Protein AF-A0AAN6JVB9-F1 (afdb_monomer)

Organism: NCBI:txid329885

Mean predicted aligned error: 11.74 Å

Sequence (129 aa):
MFGDSQARTASTISLSILVVIEMLNAMNALSSSESLLTLPLWKNMILVYAITLSMVLHFGLLYTPFLQDVFGIVPLGWDEWKIVMGWSIPIIGIDEVLKWVEREYFMAKADLGRVETLACDAVSTLFVE

Solvent-accessible surface area (backbone atoms only — not comparable to full-atom values): 7231 Å² total; per-residue (Å²): 135,81,58,64,68,56,50,23,45,52,52,34,49,51,52,50,32,50,54,52,42,53,51,52,46,56,56,50,61,60,30,70,82,47,54,75,91,79,51,64,74,76,78,46,57,71,58,50,49,52,54,51,50,49,52,50,50,52,50,48,43,51,73,34,71,71,48,19,64,77,70,50,39,55,70,77,51,76,68,56,50,49,51,36,53,60,64,41,51,59,52,56,53,52,56,50,49,54,54,50,49,49,52,56,55,53,52,54,51,53,52,52,53,50,52,53,50,52,50,52,52,51,51,58,58,65,72,76,109

InterPro domains:
  IPR006068 Cation-transporting P-type ATPase, C-terminal [PF00689] (4-101)
  IPR023298 P-type ATPase, transmembrane domain superfamily [SSF81665] (8-106)

Structure (mmCIF, N/CA/C/O backbone):
data_AF-A0AAN6JVB9-F1
#
_entry.id   AF-A0AAN6JVB9-F1
#
loop_
_atom_site.group_PDB
_atom_site.id
_atom_site.type_symbol
_atom_site.label_atom_id
_atom_site.label_alt_id
_atom_site.label_comp_id
_atom_site.label_asym_id
_atom_site.label_entity_id
_atom_site.label_seq_id
_atom_site.pdbx_PDB_ins_code
_atom_site.Cartn_x
_atom_site.Cartn_y
_atom_site.Cartn_z
_atom_site.occupancy
_atom_site.B_iso_or_equiv
_atom_site.auth_seq_id
_atom_site.auth_comp_id
_atom_site.auth_asym_id
_atom_site.auth_atom_id
_atom_site.pdbx_PDB_model_num
ATOM 1 N N . MET A 1 1 ? 22.938 9.696 -19.993 1.00 48.38 1 MET A N 1
ATOM 2 C CA . MET A 1 1 ? 22.140 8.622 -20.622 1.00 48.38 1 MET A CA 1
ATOM 3 C C . MET A 1 1 ? 21.879 7.414 -19.699 1.00 48.38 1 MET A C 1
ATOM 5 O O . MET A 1 1 ? 21.124 6.543 -20.087 1.00 48.38 1 MET A O 1
ATOM 9 N N . PHE A 1 2 ? 22.418 7.354 -18.466 1.00 54.47 2 PHE A N 1
ATOM 10 C CA . PHE A 1 2 ? 22.167 6.253 -17.507 1.00 54.47 2 PHE A CA 1
ATOM 11 C C . PHE A 1 2 ? 21.098 6.556 -16.432 1.00 54.47 2 PHE A C 1
ATOM 13 O O . PHE A 1 2 ? 20.908 5.756 -15.523 1.00 54.47 2 PHE A O 1
ATOM 20 N N . GLY A 1 3 ? 20.418 7.707 -16.505 1.00 60.34 3 GLY A N 1
ATOM 21 C CA . GLY A 1 3 ? 19.443 8.132 -15.489 1.00 60.34 3 GLY A CA 1
ATOM 22 C C . GLY A 1 3 ? 18.001 7.719 -15.789 1.00 60.34 3 GLY A C 1
ATOM 23 O O . GLY A 1 3 ? 17.238 7.467 -14.865 1.00 60.34 3 GLY A O 1
ATOM 24 N N . ASP A 1 4 ? 17.631 7.605 -17.067 1.00 72.88 4 ASP A N 1
ATOM 25 C CA . ASP A 1 4 ? 16.220 7.509 -17.456 1.00 72.88 4 ASP A CA 1
ATOM 26 C C . ASP A 1 4 ? 15.601 6.144 -17.139 1.00 72.88 4 ASP A C 1
ATOM 28 O O . ASP A 1 4 ? 14.462 6.082 -16.692 1.00 72.88 4 ASP A O 1
ATOM 32 N N . SER A 1 5 ? 16.337 5.042 -17.321 1.00 75.31 5 SER A N 1
ATOM 33 C CA . SER A 1 5 ? 15.827 3.702 -16.993 1.00 75.31 5 SER A CA 1
ATOM 34 C C . SER A 1 5 ? 15.683 3.505 -15.485 1.00 75.31 5 SER A C 1
ATOM 36 O O . SER A 1 5 ? 14.637 3.064 -15.023 1.00 75.31 5 SER A O 1
ATOM 38 N N . GLN A 1 6 ? 16.698 3.900 -14.712 1.00 80.31 6 GLN A N 1
ATOM 39 C CA . GLN A 1 6 ? 16.680 3.812 -13.251 1.00 80.31 6 GLN A CA 1
ATOM 40 C C . GLN A 1 6 ? 15.583 4.688 -12.638 1.00 80.31 6 GLN A C 1
ATOM 42 O O . GLN A 1 6 ? 14.886 4.238 -11.729 1.00 80.31 6 GLN A O 1
ATOM 47 N N . ALA A 1 7 ? 15.390 5.904 -13.160 1.00 83.38 7 ALA A N 1
ATOM 48 C CA . ALA A 1 7 ? 14.323 6.793 -12.712 1.00 83.38 7 ALA A CA 1
ATOM 49 C C . ALA A 1 7 ? 12.939 6.175 -12.953 1.00 83.38 7 ALA A C 1
ATOM 51 O O . ALA A 1 7 ? 12.127 6.134 -12.033 1.00 83.38 7 ALA A O 1
ATOM 52 N N . ARG A 1 8 ? 12.690 5.611 -14.144 1.00 83.62 8 ARG A N 1
ATOM 53 C CA . ARG A 1 8 ? 11.417 4.935 -14.450 1.00 83.62 8 ARG A CA 1
ATOM 54 C C . ARG A 1 8 ? 11.178 3.712 -13.565 1.00 83.62 8 ARG A C 1
ATOM 56 O O . ARG A 1 8 ? 10.067 3.534 -13.063 1.00 83.62 8 ARG A O 1
ATOM 63 N N . THR A 1 9 ? 12.203 2.893 -13.319 1.00 85.88 9 THR A N 1
ATOM 64 C CA . THR A 1 9 ? 12.096 1.746 -12.402 1.00 85.88 9 THR A CA 1
ATOM 65 C C . THR A 1 9 ? 11.758 2.205 -10.986 1.00 85.88 9 THR A C 1
ATOM 67 O O . THR A 1 9 ? 10.815 1.688 -10.392 1.00 85.88 9 THR A O 1
ATOM 70 N N . ALA A 1 10 ? 12.457 3.216 -10.462 1.00 87.88 10 ALA A N 1
ATOM 71 C CA . ALA A 1 10 ? 12.196 3.756 -9.128 1.00 87.88 10 ALA A CA 1
ATOM 72 C C . ALA A 1 10 ? 10.779 4.341 -9.003 1.00 87.88 10 ALA A C 1
ATOM 74 O O . ALA A 1 10 ? 10.080 4.052 -8.030 1.00 87.88 10 ALA A O 1
ATOM 75 N N . SER A 1 11 ? 10.321 5.097 -10.006 1.00 88.12 11 SER A N 1
ATOM 76 C CA . SER A 1 11 ? 8.949 5.614 -10.061 1.00 88.12 11 SER A CA 1
ATOM 77 C C . SER A 1 11 ? 7.913 4.490 -10.103 1.00 88.12 11 SER A C 1
ATOM 79 O O . SER A 1 11 ? 6.909 4.570 -9.399 1.00 88.12 11 SER A O 1
ATOM 81 N N . THR A 1 12 ? 8.169 3.415 -10.856 1.00 90.12 12 THR A N 1
ATOM 82 C CA . THR A 1 12 ? 7.253 2.264 -10.922 1.00 90.12 12 THR A CA 1
ATOM 83 C C . THR A 1 12 ? 7.188 1.523 -9.586 1.00 90.12 12 THR A C 1
ATOM 85 O O . THR A 1 12 ? 6.098 1.194 -9.117 1.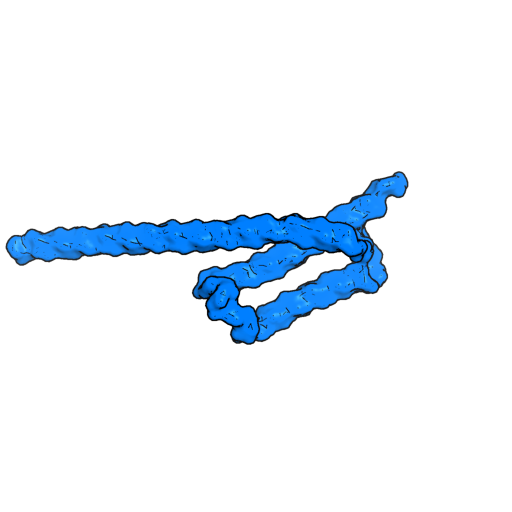00 90.12 12 THR A O 1
ATOM 88 N N . ILE A 1 13 ? 8.336 1.287 -8.941 1.00 90.88 13 ILE A N 1
ATOM 89 C CA . ILE A 1 13 ? 8.398 0.652 -7.616 1.00 90.88 13 ILE A CA 1
ATOM 90 C C . ILE A 1 13 ? 7.646 1.507 -6.592 1.00 90.88 13 ILE A C 1
ATOM 92 O O . ILE A 1 13 ? 6.827 0.980 -5.844 1.00 90.88 13 ILE A O 1
ATOM 96 N N . SER A 1 14 ? 7.870 2.823 -6.592 1.00 90.69 14 SER A N 1
ATOM 97 C CA . SER A 1 14 ? 7.180 3.753 -5.694 1.00 90.69 14 SER A CA 1
ATOM 98 C C . SER A 1 14 ? 5.665 3.746 -5.909 1.00 90.69 14 SER A C 1
ATOM 100 O O . SER A 1 14 ? 4.918 3.622 -4.939 1.00 90.69 14 SER A O 1
ATOM 102 N N . LEU A 1 15 ? 5.210 3.805 -7.164 1.00 89.38 15 LEU A N 1
ATOM 103 C CA . LEU A 1 15 ? 3.790 3.728 -7.508 1.00 89.38 15 LEU A CA 1
ATOM 104 C C . LEU A 1 15 ? 3.176 2.391 -7.068 1.00 89.38 15 LEU A C 1
ATOM 106 O O . LEU A 1 15 ? 2.079 2.373 -6.519 1.00 89.38 15 LEU A O 1
ATOM 110 N N . SER A 1 16 ? 3.892 1.282 -7.252 1.00 90.75 16 SER A N 1
ATOM 111 C CA . SER A 1 16 ? 3.427 -0.050 -6.846 1.00 90.75 16 SER A CA 1
ATOM 112 C C . SER A 1 16 ? 3.320 -0.179 -5.326 1.00 90.75 16 SER A C 1
ATOM 114 O O . SER A 1 16 ? 2.312 -0.673 -4.828 1.00 90.75 16 SER A O 1
ATOM 116 N N . ILE A 1 17 ? 4.307 0.329 -4.578 1.00 91.00 17 ILE A N 1
ATOM 117 C CA . ILE A 1 17 ? 4.263 0.388 -3.109 1.00 91.00 17 ILE A CA 1
ATOM 118 C C . ILE A 1 17 ? 3.055 1.204 -2.643 1.00 91.00 17 ILE A C 1
ATOM 120 O O . ILE A 1 17 ? 2.303 0.729 -1.798 1.00 91.00 17 ILE A O 1
ATOM 124 N N . LEU A 1 18 ? 2.834 2.389 -3.220 1.00 89.69 18 LEU A N 1
ATOM 125 C CA . LEU A 1 18 ? 1.704 3.248 -2.866 1.00 89.69 18 LEU A CA 1
ATOM 126 C C . LEU A 1 18 ? 0.367 2.545 -3.117 1.00 89.69 18 LEU A C 1
ATOM 128 O O . LEU A 1 18 ? -0.461 2.484 -2.216 1.00 89.69 18 LEU A O 1
ATOM 132 N N . VAL A 1 19 ? 0.167 1.963 -4.303 1.00 89.81 19 VAL A N 1
ATOM 133 C CA . VAL A 1 19 ? -1.075 1.242 -4.631 1.00 89.81 19 VAL A CA 1
ATOM 134 C C . VAL A 1 19 ? -1.316 0.090 -3.652 1.00 89.81 19 VAL A C 1
ATOM 136 O O . VAL A 1 19 ? -2.434 -0.071 -3.168 1.00 89.81 19 VAL A O 1
ATOM 139 N N . VAL A 1 20 ? -0.277 -0.682 -3.315 1.00 88.88 20 VAL A N 1
ATOM 140 C CA . VAL A 1 20 ? -0.382 -1.779 -2.341 1.00 88.88 20 VAL A CA 1
ATOM 141 C C . VAL A 1 20 ? -0.744 -1.252 -0.949 1.00 88.88 20 VAL A C 1
ATOM 143 O O . VAL A 1 20 ? -1.648 -1.801 -0.322 1.00 88.88 20 VAL A O 1
ATOM 146 N N . ILE A 1 21 ? -0.109 -0.172 -0.485 1.00 88.25 21 ILE A N 1
ATOM 147 C CA . ILE A 1 21 ? -0.422 0.461 0.807 1.00 88.25 21 ILE A CA 1
ATOM 148 C C . ILE A 1 21 ? -1.866 0.951 0.842 1.00 88.25 21 ILE A C 1
ATOM 150 O O . ILE A 1 21 ? -2.567 0.665 1.803 1.00 88.25 21 ILE A O 1
ATOM 154 N N . GLU A 1 22 ? -2.340 1.640 -0.194 1.00 88.56 22 GLU A N 1
ATOM 155 C CA . GLU A 1 22 ? -3.713 2.153 -0.238 1.00 88.56 22 GLU A CA 1
ATOM 156 C C . GLU A 1 22 ? -4.745 1.019 -0.193 1.00 88.56 22 GLU A C 1
ATOM 158 O O . GLU A 1 22 ? -5.763 1.131 0.488 1.00 88.56 22 GLU A O 1
ATOM 163 N N . MET A 1 23 ? -4.483 -0.111 -0.860 1.00 87.69 23 MET A N 1
ATOM 164 C CA . MET A 1 23 ? -5.369 -1.280 -0.786 1.00 87.69 23 MET A CA 1
ATOM 165 C C . MET A 1 23 ? -5.359 -1.922 0.605 1.00 87.69 23 MET A C 1
ATOM 167 O O . MET A 1 23 ? -6.419 -2.277 1.124 1.00 87.69 23 MET A O 1
ATOM 171 N N . LEU A 1 24 ? -4.185 -2.032 1.232 1.00 82.94 24 LEU A N 1
ATOM 172 C CA . LEU A 1 24 ? -4.044 -2.542 2.599 1.00 82.94 24 LEU A CA 1
ATOM 173 C C . LEU A 1 24 ? -4.708 -1.613 3.623 1.00 82.94 24 LEU A C 1
ATOM 175 O O . LEU A 1 24 ? -5.419 -2.081 4.512 1.00 82.94 24 LEU A O 1
ATOM 179 N N . ASN A 1 25 ? -4.547 -0.303 3.459 1.00 81.81 25 ASN A N 1
ATOM 180 C CA . ASN A 1 25 ? -5.188 0.711 4.281 1.00 81.81 25 ASN A CA 1
ATOM 181 C C . ASN A 1 25 ? -6.711 0.691 4.094 1.00 81.81 25 ASN A C 1
ATOM 183 O O . ASN A 1 25 ? -7.444 0.690 5.076 1.00 81.81 25 ASN A O 1
ATOM 187 N N . ALA A 1 26 ? -7.219 0.571 2.864 1.00 81.00 26 ALA A N 1
ATOM 188 C CA . ALA A 1 26 ? -8.655 0.428 2.611 1.00 81.00 26 ALA A CA 1
ATOM 189 C C . ALA A 1 26 ? -9.242 -0.819 3.297 1.00 81.00 26 ALA A C 1
ATOM 191 O O . ALA A 1 26 ? -10.345 -0.771 3.851 1.00 81.00 26 ALA A O 1
ATOM 192 N N . MET A 1 27 ? -8.492 -1.926 3.313 1.00 76.44 27 MET A N 1
ATOM 193 C CA . MET A 1 27 ? -8.858 -3.123 4.072 1.00 76.44 27 MET A CA 1
ATOM 194 C C . MET A 1 27 ? -8.846 -2.869 5.588 1.00 76.44 27 MET A C 1
ATOM 196 O O . MET A 1 27 ? -9.775 -3.288 6.285 1.00 76.44 27 MET A O 1
ATOM 200 N N . ASN A 1 28 ? -7.832 -2.170 6.108 1.00 76.00 28 ASN A N 1
ATOM 201 C CA . ASN A 1 28 ? -7.702 -1.914 7.543 1.00 76.00 28 ASN A CA 1
ATOM 202 C C . ASN A 1 28 ? -8.713 -0.875 8.072 1.00 76.00 28 ASN A C 1
ATOM 204 O O . ASN A 1 28 ? -9.308 -1.080 9.134 1.00 76.00 28 ASN A O 1
ATOM 208 N N . ALA A 1 29 ? -8.986 0.186 7.308 1.00 69.38 29 ALA A N 1
ATOM 209 C CA . ALA A 1 29 ? -9.997 1.199 7.606 1.00 69.38 29 ALA A CA 1
ATOM 210 C C . ALA A 1 29 ? -11.395 0.579 7.730 1.00 69.38 29 ALA A C 1
ATOM 212 O O . ALA A 1 29 ? -12.157 0.935 8.629 1.00 69.38 29 ALA A O 1
ATOM 213 N N . LEU A 1 30 ? -11.719 -0.418 6.898 1.00 64.88 30 LEU A N 1
ATOM 214 C CA . LEU A 1 30 ? -12.975 -1.155 7.035 1.00 64.88 30 LEU A CA 1
ATOM 215 C C . LEU A 1 30 ? -13.030 -1.958 8.345 1.00 64.88 30 LEU A C 1
ATOM 217 O O . LEU A 1 30 ? -14.058 -1.989 9.027 1.00 64.88 30 LEU A O 1
ATOM 221 N N . SER A 1 31 ? -11.905 -2.555 8.740 1.00 59.06 31 SER A N 1
ATOM 222 C CA . SER A 1 31 ? -11.771 -3.270 10.010 1.00 59.06 31 SER A CA 1
ATOM 223 C C . SER A 1 31 ? -11.781 -2.348 11.244 1.00 59.06 31 SER A C 1
ATOM 225 O O . SER A 1 31 ? -11.731 -2.828 12.376 1.00 59.06 31 SER A O 1
ATOM 227 N N . SER A 1 32 ? -11.841 -1.023 11.086 1.00 51.41 32 SER A N 1
ATOM 228 C CA . SER A 1 32 ? -12.070 -0.118 12.223 1.00 51.41 32 SER A CA 1
ATOM 229 C C . SER A 1 32 ? -13.420 -0.388 12.904 1.00 51.41 32 SER A C 1
ATOM 231 O O . SER A 1 32 ? -13.526 -0.311 14.125 1.00 51.41 32 SER A O 1
ATOM 233 N N . SER A 1 33 ? -14.421 -0.832 12.135 1.00 51.69 33 SER A N 1
ATOM 234 C CA . SER A 1 33 ? -15.748 -1.160 12.669 1.00 51.69 33 SER A CA 1
ATOM 235 C C . SER A 1 33 ? -15.826 -2.500 13.420 1.00 51.69 33 SER A C 1
ATOM 237 O O . SER A 1 33 ? -16.637 -2.603 14.326 1.00 51.69 33 SER A O 1
ATOM 239 N N . GLU A 1 34 ? -14.967 -3.484 13.120 1.00 47.72 34 GLU A N 1
ATOM 240 C CA . GLU A 1 34 ? -14.843 -4.780 13.820 1.00 47.72 34 GLU A CA 1
ATOM 241 C C . GLU A 1 34 ? -13.497 -5.451 13.427 1.00 47.72 34 GLU A C 1
ATOM 243 O O . GLU A 1 34 ? -13.007 -5.298 12.301 1.00 47.72 34 GLU A O 1
ATOM 248 N N . SER A 1 35 ? -12.868 -6.194 14.345 1.00 44.91 35 SER A N 1
ATOM 249 C CA . SER A 1 35 ? -11.516 -6.765 14.174 1.00 44.91 35 SER A CA 1
ATOM 250 C C . SER A 1 35 ? -11.361 -7.666 12.927 1.00 44.91 35 SER A C 1
ATOM 252 O O . SER A 1 35 ? -12.253 -8.437 12.572 1.00 44.91 35 SER A O 1
ATOM 254 N N . LEU A 1 36 ? -10.194 -7.600 12.270 1.00 46.44 36 LEU A N 1
ATOM 255 C CA . LEU A 1 36 ? -9.853 -8.282 11.003 1.00 46.44 36 LEU A CA 1
ATOM 256 C C . LEU A 1 36 ? -9.933 -9.820 11.086 1.00 46.44 36 LEU A C 1
ATOM 258 O O . LEU A 1 36 ? -10.043 -10.494 10.065 1.00 46.44 36 LEU A O 1
ATOM 262 N N . LEU A 1 37 ? -9.894 -10.377 12.300 1.00 48.69 37 LEU A N 1
ATOM 263 C CA . LEU A 1 37 ? -9.995 -11.817 12.564 1.00 48.69 37 LEU A CA 1
ATOM 264 C C . LEU A 1 37 ? -11.437 -12.313 12.761 1.00 48.69 37 LEU A C 1
ATOM 266 O O . LEU A 1 37 ? -11.671 -13.518 12.694 1.00 48.69 37 LEU A O 1
ATOM 270 N N . THR A 1 38 ? -12.403 -11.419 12.996 1.00 46.72 38 THR A N 1
ATOM 271 C CA . THR A 1 38 ? -13.810 -11.775 13.259 1.00 46.72 38 THR A CA 1
ATOM 272 C C . THR A 1 38 ? -14.762 -11.384 12.129 1.00 46.72 38 THR A C 1
ATOM 274 O O . THR A 1 38 ? -15.829 -11.990 12.010 1.00 46.72 38 THR A O 1
ATOM 277 N N . LEU A 1 39 ? -14.385 -10.449 11.250 1.00 49.91 39 LEU A N 1
ATOM 278 C CA . LEU A 1 39 ? -15.147 -10.139 10.038 1.00 49.91 39 LEU A CA 1
ATOM 279 C C . LEU A 1 39 ? -14.628 -10.917 8.820 1.00 49.91 39 LEU A C 1
ATOM 281 O O . LEU A 1 39 ? -13.515 -10.668 8.355 1.00 49.91 39 LEU A O 1
ATOM 285 N N . PRO A 1 40 ? -15.446 -11.781 8.192 1.00 57.28 40 PRO A N 1
ATOM 286 C CA . PRO A 1 40 ? -15.129 -12.267 6.861 1.00 57.28 40 PRO A CA 1
ATOM 287 C C . PRO A 1 40 ? -15.165 -11.073 5.896 1.00 57.28 40 PRO A C 1
ATOM 289 O O . PRO A 1 40 ? -16.236 -10.508 5.667 1.00 57.28 40 PRO A O 1
ATOM 292 N N . LEU A 1 41 ? -14.031 -10.730 5.270 1.00 61.22 41 LEU A N 1
ATOM 293 C CA . LEU A 1 41 ? -13.927 -9.738 4.175 1.00 61.22 41 LEU A CA 1
ATOM 294 C C . LEU A 1 41 ? -14.993 -9.955 3.073 1.00 61.22 41 LEU A C 1
ATOM 296 O O . LEU A 1 41 ? -15.421 -9.031 2.390 1.00 61.22 41 LEU A O 1
ATOM 300 N N . TRP A 1 42 ? -15.484 -11.189 2.969 1.00 61.62 42 TRP A N 1
ATOM 301 C CA . TRP A 1 42 ? -16.546 -11.667 2.090 1.00 61.62 42 TRP A CA 1
ATOM 302 C C . TRP A 1 42 ? -17.947 -11.108 2.387 1.00 61.62 42 TRP A C 1
ATOM 304 O O . TRP A 1 42 ? -18.837 -11.246 1.551 1.00 61.62 42 TRP A O 1
ATOM 314 N N . LYS A 1 43 ? -18.184 -10.486 3.552 1.00 64.31 43 LYS A N 1
ATOM 315 C CA . LYS A 1 43 ? -19.499 -9.909 3.897 1.00 64.31 43 LYS A CA 1
ATOM 316 C C . LYS A 1 43 ? -19.832 -8.676 3.056 1.00 64.31 43 LYS A C 1
ATOM 318 O O . LYS A 1 43 ? -21.010 -8.407 2.842 1.00 64.31 43 LYS A O 1
ATOM 323 N N . ASN A 1 44 ? -18.822 -7.957 2.563 1.00 73.00 44 ASN A N 1
ATOM 324 C CA . ASN A 1 44 ? -19.003 -6.804 1.686 1.00 73.00 44 ASN A CA 1
ATOM 325 C C . ASN A 1 44 ? -18.336 -7.057 0.329 1.00 73.00 44 ASN A C 1
ATOM 327 O O . ASN A 1 44 ? -17.197 -6.663 0.078 1.00 73.00 44 ASN A O 1
ATOM 331 N N . MET A 1 45 ? -19.079 -7.715 -0.563 1.00 77.38 45 MET A N 1
ATOM 332 C CA . MET A 1 45 ? -18.595 -8.051 -1.904 1.00 77.38 45 MET A CA 1
ATOM 333 C C . MET A 1 45 ? -18.238 -6.810 -2.732 1.00 77.38 45 MET A C 1
ATOM 335 O O . MET A 1 45 ? -17.317 -6.883 -3.535 1.00 77.38 45 MET A O 1
ATOM 339 N N . ILE A 1 46 ? -18.899 -5.663 -2.522 1.00 82.19 46 ILE A N 1
ATOM 340 C CA . ILE A 1 46 ? -18.598 -4.416 -3.248 1.00 82.19 46 ILE A CA 1
ATOM 341 C C . ILE A 1 46 ? -17.158 -3.963 -2.981 1.00 82.19 46 ILE A C 1
ATOM 343 O O . ILE A 1 46 ? -16.456 -3.577 -3.915 1.00 82.19 46 ILE A O 1
ATOM 347 N N . LEU A 1 47 ? -16.687 -4.066 -1.735 1.00 78.44 47 LEU A N 1
ATOM 348 C CA . LEU A 1 47 ? -15.305 -3.721 -1.399 1.00 78.44 47 LEU A CA 1
ATOM 349 C C . LEU A 1 47 ? -14.310 -4.702 -2.025 1.00 78.44 47 LEU A C 1
ATOM 351 O O . LEU A 1 47 ? -13.300 -4.287 -2.590 1.00 78.44 47 LEU A O 1
ATOM 355 N N . VAL A 1 48 ? -14.614 -6.001 -1.969 1.00 81.00 48 VAL A N 1
ATOM 356 C CA . VAL A 1 48 ? -13.777 -7.030 -2.601 1.00 81.00 48 VAL A CA 1
ATOM 357 C C . VAL A 1 48 ? -13.674 -6.780 -4.105 1.00 81.00 48 VAL A C 1
ATOM 359 O O . VAL A 1 48 ? -12.579 -6.876 -4.661 1.00 81.00 48 VAL A O 1
ATOM 362 N N . TYR A 1 49 ? -14.769 -6.381 -4.761 1.00 85.56 49 TYR A N 1
ATOM 363 C CA . TYR A 1 49 ? -14.742 -5.972 -6.163 1.00 85.56 49 TYR A CA 1
ATOM 364 C C . TYR A 1 49 ? -13.880 -4.731 -6.390 1.00 85.56 49 TYR A C 1
ATOM 366 O O . TYR A 1 49 ? -13.108 -4.733 -7.342 1.00 85.56 49 TYR A O 1
ATOM 374 N N . ALA A 1 50 ? -13.946 -3.712 -5.530 1.00 86.75 50 ALA A N 1
ATOM 375 C CA . ALA A 1 50 ? -13.115 -2.513 -5.664 1.00 86.75 50 ALA A CA 1
ATOM 376 C C . ALA A 1 50 ? -11.611 -2.824 -5.541 1.00 86.75 50 ALA A C 1
ATOM 378 O O . ALA A 1 50 ? -10.824 -2.390 -6.382 1.00 86.75 50 ALA A O 1
ATOM 379 N N . ILE A 1 51 ? -11.215 -3.635 -4.554 1.00 85.31 51 ILE A N 1
ATOM 380 C CA . ILE A 1 51 ? -9.815 -4.053 -4.358 1.00 85.31 51 ILE A CA 1
ATOM 381 C C . ILE A 1 51 ? -9.346 -4.935 -5.521 1.00 85.31 51 ILE A C 1
ATOM 383 O O . ILE A 1 51 ? -8.263 -4.729 -6.071 1.00 85.31 51 ILE A O 1
ATOM 387 N N . THR A 1 52 ? -10.175 -5.894 -5.943 1.00 88.00 52 THR A N 1
ATOM 388 C CA . THR A 1 52 ? -9.848 -6.787 -7.065 1.00 88.00 52 THR A CA 1
ATOM 389 C C . THR A 1 52 ? -9.714 -5.997 -8.365 1.00 88.00 52 THR A C 1
ATOM 391 O O . THR A 1 52 ? -8.751 -6.190 -9.103 1.00 88.00 52 THR A O 1
ATOM 394 N N . LEU A 1 53 ? -10.637 -5.069 -8.630 1.00 90.75 53 LEU A N 1
ATOM 395 C CA . LEU A 1 53 ? -10.594 -4.185 -9.792 1.00 90.75 53 LEU A CA 1
ATOM 396 C C . LEU A 1 53 ? -9.332 -3.315 -9.781 1.00 90.75 53 LEU A C 1
ATOM 398 O O . LEU A 1 53 ? -8.688 -3.181 -10.818 1.00 90.75 53 LEU A O 1
ATOM 402 N N . SER A 1 54 ? -8.952 -2.779 -8.618 1.00 90.62 54 SER A N 1
ATOM 403 C CA . SER A 1 54 ? -7.720 -2.003 -8.449 1.00 90.62 54 SER A CA 1
ATOM 404 C C . SER A 1 54 ? -6.473 -2.828 -8.783 1.00 90.62 54 SER A C 1
ATOM 406 O O . SER A 1 54 ? -5.646 -2.388 -9.582 1.00 90.62 54 SER A O 1
ATOM 408 N N . MET A 1 55 ? -6.364 -4.066 -8.281 1.00 88.56 55 MET A N 1
ATOM 409 C CA . MET A 1 55 ? -5.230 -4.934 -8.628 1.00 88.56 55 MET A CA 1
ATOM 410 C C . MET A 1 55 ? -5.211 -5.324 -10.102 1.00 88.56 55 MET A C 1
ATOM 412 O O . MET A 1 55 ? -4.146 -5.315 -10.719 1.00 88.56 55 MET A O 1
ATOM 416 N N . VAL A 1 56 ? -6.368 -5.628 -10.694 1.00 91.88 56 VAL A N 1
ATOM 417 C CA . VAL A 1 56 ? -6.465 -5.914 -12.133 1.00 91.88 56 VAL A CA 1
ATOM 418 C C . VAL A 1 56 ? -6.001 -4.711 -12.948 1.00 91.88 56 VAL A C 1
ATOM 420 O O . VAL A 1 56 ? -5.238 -4.879 -13.897 1.00 91.88 56 VAL A O 1
ATOM 423 N N . LEU A 1 57 ? -6.407 -3.500 -12.567 1.00 89.88 57 LEU A N 1
ATOM 424 C CA . LEU A 1 57 ? -5.987 -2.276 -13.240 1.00 89.88 57 LEU A CA 1
ATOM 425 C C . LEU A 1 57 ? -4.487 -2.015 -13.053 1.00 89.88 57 LEU A C 1
ATOM 427 O O . LEU A 1 57 ? -3.819 -1.642 -14.014 1.00 89.88 57 LEU A O 1
ATOM 431 N N . HIS A 1 58 ? -3.934 -2.281 -11.869 1.00 89.94 58 HIS A N 1
ATOM 432 C CA . HIS A 1 58 ? -2.499 -2.170 -11.607 1.00 89.94 58 HIS A CA 1
ATOM 433 C C . HIS A 1 58 ? -1.672 -3.138 -12.472 1.00 89.94 58 HIS A C 1
ATOM 435 O O . HIS A 1 58 ? -0.699 -2.730 -13.108 1.00 89.94 58 HIS A O 1
ATOM 441 N N . PHE A 1 59 ? -2.096 -4.399 -12.597 1.00 88.38 59 PHE A N 1
ATOM 442 C CA . PHE A 1 59 ? -1.481 -5.331 -13.546 1.00 88.38 59 PHE A CA 1
ATOM 443 C C . PHE A 1 59 ? -1.705 -4.902 -15.002 1.00 88.38 59 PHE A C 1
ATOM 445 O O . PHE A 1 59 ? -0.795 -5.010 -15.821 1.00 88.38 59 PHE A O 1
ATOM 452 N N . GLY A 1 60 ? -2.878 -4.358 -15.328 1.00 89.31 60 GLY A N 1
ATOM 453 C CA . GLY A 1 60 ? -3.174 -3.788 -16.641 1.00 89.31 60 GLY A CA 1
ATOM 454 C C . GLY A 1 60 ? -2.201 -2.672 -17.024 1.00 89.31 60 GLY A C 1
ATOM 455 O O . GLY A 1 60 ? -1.703 -2.667 -18.150 1.00 89.31 60 GLY A O 1
ATOM 456 N N . LEU A 1 61 ? -1.863 -1.786 -16.082 1.00 87.44 61 LEU A N 1
ATOM 457 C CA . LEU A 1 61 ? -0.847 -0.745 -16.259 1.00 87.44 61 LEU A CA 1
ATOM 458 C C . LEU A 1 61 ? 0.543 -1.344 -16.516 1.00 87.44 61 LEU A C 1
ATOM 460 O O . LEU A 1 61 ? 1.241 -0.891 -17.420 1.00 87.44 61 LEU A O 1
ATOM 464 N N . LEU A 1 62 ? 0.929 -2.377 -15.761 1.00 85.12 62 LEU A N 1
ATOM 465 C CA . LEU A 1 62 ? 2.255 -2.995 -15.868 1.00 85.12 62 LEU A CA 1
ATOM 466 C C . LEU A 1 62 ? 2.444 -3.859 -17.118 1.00 85.12 62 LEU A C 1
ATOM 468 O O . LEU A 1 62 ? 3.570 -3.960 -17.592 1.00 85.12 62 LEU A O 1
ATOM 472 N N . TYR A 1 63 ? 1.395 -4.474 -17.667 1.00 83.88 63 TYR A N 1
ATOM 473 C CA . TYR A 1 63 ? 1.512 -5.391 -18.815 1.00 83.88 63 TYR A CA 1
ATOM 474 C C . TYR A 1 63 ? 1.048 -4.799 -20.152 1.00 83.88 63 TYR A C 1
ATOM 476 O O . TYR A 1 63 ? 1.278 -5.407 -21.197 1.00 83.88 63 TYR A O 1
ATOM 484 N N . THR A 1 64 ? 0.432 -3.615 -20.152 1.00 89.00 64 THR A N 1
ATOM 485 C CA . THR A 1 64 ? -0.010 -2.957 -21.388 1.00 89.00 64 THR A CA 1
ATOM 486 C C . THR A 1 64 ? 1.042 -1.953 -21.875 1.00 89.00 64 THR A C 1
ATOM 488 O O . THR A 1 64 ? 1.238 -0.923 -21.227 1.00 89.00 64 THR A O 1
ATOM 491 N N . PRO A 1 65 ? 1.665 -2.163 -23.050 1.00 83.12 65 PRO A N 1
ATOM 492 C CA . PRO A 1 65 ? 2.757 -1.309 -23.532 1.00 83.12 65 PRO A CA 1
ATOM 493 C C . PRO A 1 65 ? 2.325 0.142 -23.807 1.00 83.12 65 PRO A C 1
ATOM 495 O O . PRO A 1 65 ? 3.117 1.060 -23.639 1.00 83.12 65 PRO A O 1
ATOM 498 N N . PHE A 1 66 ? 1.057 0.372 -24.165 1.00 88.25 66 PHE A N 1
ATOM 499 C CA . PHE A 1 66 ? 0.512 1.723 -24.346 1.00 88.25 66 PHE A CA 1
ATOM 500 C C . PHE A 1 66 ? 0.529 2.542 -23.045 1.00 88.25 66 PHE A C 1
ATOM 502 O O . PHE A 1 66 ? 0.892 3.713 -23.045 1.00 88.25 66 PHE A O 1
ATOM 509 N N . LEU A 1 67 ? 0.162 1.918 -21.922 1.00 83.19 67 LEU A N 1
ATOM 510 C CA . LEU A 1 67 ? 0.129 2.578 -20.616 1.00 83.19 67 LEU A CA 1
ATOM 511 C C . LEU A 1 67 ? 1.547 2.774 -20.058 1.00 83.19 67 LEU A C 1
ATOM 513 O O . LEU A 1 67 ? 1.820 3.806 -19.448 1.00 83.19 67 LEU A O 1
ATOM 517 N N . GLN A 1 68 ? 2.463 1.839 -20.331 1.00 85.94 68 GLN A N 1
ATOM 518 C CA . GLN A 1 68 ? 3.880 1.972 -19.976 1.00 85.94 68 GLN A CA 1
ATOM 519 C C . GLN A 1 68 ? 4.530 3.216 -20.589 1.00 85.94 68 GLN A C 1
ATOM 521 O O . GLN A 1 68 ? 5.281 3.908 -19.904 1.00 85.94 68 GLN A O 1
ATOM 526 N N . ASP A 1 69 ? 4.215 3.527 -21.848 1.00 82.56 69 ASP A N 1
ATOM 527 C CA . ASP A 1 69 ? 4.791 4.682 -22.544 1.00 82.56 69 ASP A CA 1
ATOM 528 C C . ASP A 1 69 ? 4.205 6.012 -22.037 1.00 82.56 69 ASP A C 1
ATOM 530 O O . ASP A 1 69 ? 4.944 6.958 -21.773 1.00 82.56 69 ASP A O 1
ATOM 534 N N . VAL A 1 70 ? 2.888 6.059 -21.788 1.00 85.88 70 VAL A N 1
ATOM 535 C CA . VAL A 1 70 ? 2.197 7.256 -21.266 1.00 85.88 70 VAL A CA 1
ATOM 536 C C . VAL A 1 70 ? 2.650 7.614 -19.847 1.00 85.88 70 VAL A C 1
ATOM 538 O O . VAL A 1 70 ? 2.865 8.787 -19.547 1.00 85.88 70 VAL A O 1
ATOM 541 N N . PHE A 1 71 ? 2.792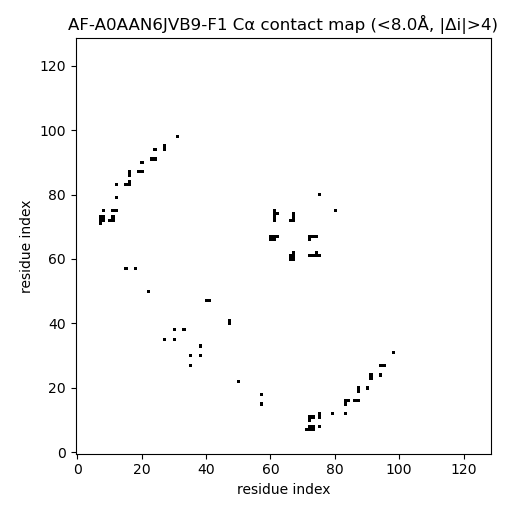 6.619 -18.969 1.00 81.62 71 PHE A N 1
ATOM 542 C CA . PHE A 1 71 ? 3.180 6.833 -17.570 1.00 81.62 71 PHE A CA 1
ATOM 543 C C . PHE A 1 71 ? 4.691 6.718 -17.330 1.00 81.62 71 PHE A C 1
ATOM 545 O O . PHE A 1 71 ? 5.151 6.957 -16.215 1.00 81.62 71 PHE A O 1
ATOM 552 N N . GLY A 1 72 ? 5.473 6.356 -18.352 1.00 81.00 72 GLY A N 1
ATOM 553 C CA . GLY A 1 72 ? 6.914 6.148 -18.225 1.00 81.00 72 GLY A CA 1
ATOM 554 C C . GLY A 1 72 ? 7.273 5.044 -17.225 1.00 81.00 72 GLY A C 1
ATOM 555 O O . GLY A 1 72 ? 8.264 5.168 -16.512 1.00 81.00 72 GLY A O 1
ATOM 556 N N . ILE A 1 73 ? 6.475 3.983 -17.147 1.00 85.38 73 ILE A N 1
ATOM 557 C CA . ILE A 1 73 ? 6.655 2.867 -16.208 1.00 85.38 73 ILE A CA 1
ATOM 558 C C . ILE A 1 73 ? 7.208 1.634 -16.920 1.00 85.38 73 ILE A C 1
ATOM 560 O O . ILE A 1 73 ? 7.023 1.450 -18.121 1.00 85.38 73 ILE A O 1
ATOM 564 N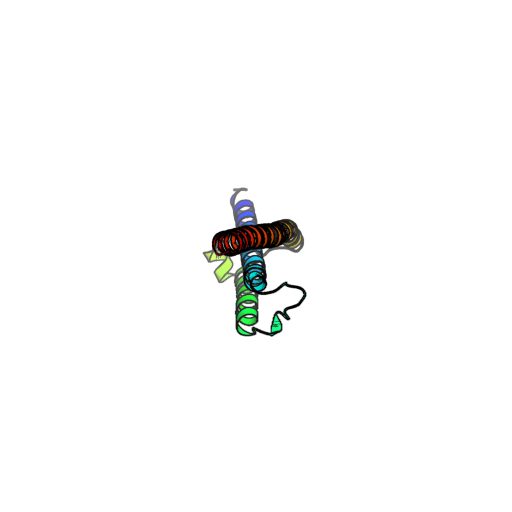 N . VAL A 1 74 ? 7.916 0.792 -16.173 1.00 84.31 74 VAL A N 1
ATOM 565 C CA . VAL A 1 74 ? 8.569 -0.427 -16.678 1.00 84.31 74 VAL A CA 1
ATOM 566 C C . VAL A 1 74 ? 7.989 -1.661 -15.993 1.00 84.31 74 VAL A C 1
ATOM 568 O O . VAL A 1 74 ? 7.607 -1.580 -14.828 1.00 84.31 74 VAL A O 1
ATOM 571 N N . PRO A 1 75 ? 7.915 -2.812 -16.680 1.00 84.38 75 PRO A N 1
ATOM 572 C CA . PRO A 1 75 ? 7.400 -4.030 -16.072 1.00 84.38 75 PRO A CA 1
ATOM 573 C C . PRO A 1 75 ? 8.265 -4.426 -14.870 1.00 84.38 75 PRO A C 1
ATOM 575 O O . PRO A 1 75 ? 9.491 -4.492 -14.967 1.00 84.38 75 PRO A O 1
ATOM 578 N N . LEU A 1 76 ? 7.613 -4.679 -13.735 1.00 81.75 76 LEU A N 1
ATOM 579 C CA . LEU A 1 76 ? 8.281 -5.085 -12.504 1.00 81.75 76 LEU A CA 1
ATOM 580 C C . LEU A 1 76 ? 8.681 -6.56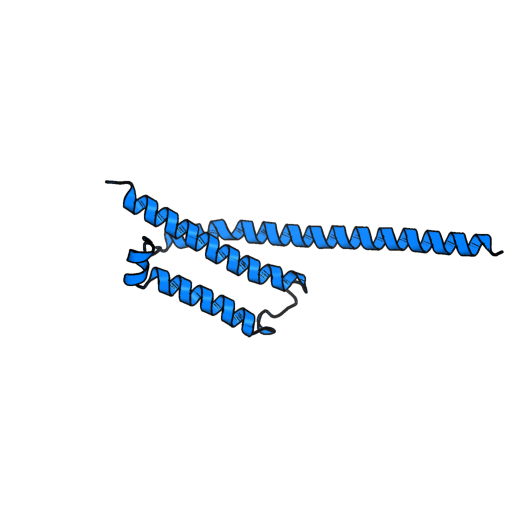5 -12.573 1.00 81.75 76 LEU A C 1
ATOM 582 O O . LEU A 1 76 ? 7.839 -7.426 -12.841 1.00 81.75 76 LEU A O 1
ATOM 586 N N . GLY A 1 77 ? 9.950 -6.863 -12.298 1.00 85.75 77 GLY A N 1
ATOM 587 C CA . GLY A 1 77 ? 10.446 -8.224 -12.151 1.00 85.75 77 GLY A CA 1
ATOM 588 C C . GLY A 1 77 ? 10.146 -8.811 -10.770 1.00 85.75 77 GLY A C 1
ATOM 589 O O . GLY A 1 77 ? 9.616 -8.162 -9.866 1.00 85.75 77 GLY A O 1
ATOM 590 N N . TRP A 1 78 ? 10.490 -10.088 -10.598 1.00 84.06 78 TRP A N 1
ATOM 591 C CA . TRP A 1 78 ? 10.268 -10.810 -9.343 1.00 84.06 78 TRP A CA 1
ATOM 592 C C . TRP A 1 78 ? 11.028 -10.220 -8.153 1.00 84.06 78 TRP A C 1
ATOM 594 O O . TRP A 1 78 ? 10.552 -10.318 -7.022 1.00 84.06 78 TRP A O 1
ATOM 604 N N . ASP A 1 79 ? 12.199 -9.626 -8.378 1.00 87.38 79 ASP A N 1
ATOM 605 C CA . ASP A 1 79 ? 13.007 -9.056 -7.300 1.00 87.38 79 ASP A CA 1
ATOM 606 C C . ASP A 1 79 ? 12.450 -7.713 -6.829 1.00 87.38 79 ASP A C 1
ATOM 608 O O . ASP A 1 79 ? 12.359 -7.476 -5.622 1.00 87.38 79 ASP A O 1
ATOM 612 N N . GLU A 1 80 ? 11.962 -6.878 -7.743 1.00 87.19 80 GLU A N 1
ATOM 613 C CA . GLU A 1 80 ? 11.264 -5.646 -7.391 1.00 87.19 80 GLU A CA 1
ATOM 614 C C . GLU A 1 80 ? 9.955 -5.930 -6.645 1.00 87.19 80 GLU A C 1
ATOM 616 O O . GLU A 1 80 ? 9.654 -5.251 -5.666 1.00 87.19 80 GLU A O 1
ATOM 621 N N . TRP A 1 81 ? 9.208 -6.974 -7.023 1.00 86.62 81 TRP A N 1
ATOM 622 C CA . TRP A 1 81 ? 8.008 -7.390 -6.286 1.00 86.62 81 TRP A CA 1
ATOM 623 C C . TRP A 1 81 ? 8.304 -7.775 -4.831 1.00 86.62 81 TRP A C 1
ATOM 625 O O . TRP A 1 81 ? 7.519 -7.446 -3.938 1.00 86.62 81 TRP A O 1
ATOM 635 N N . LYS A 1 82 ? 9.449 -8.417 -4.557 1.00 88.88 82 LYS A N 1
ATOM 636 C CA . LYS A 1 82 ? 9.877 -8.701 -3.174 1.00 88.88 82 LYS A CA 1
ATOM 637 C C . LYS A 1 82 ? 10.146 -7.416 -2.399 1.00 88.88 82 LYS A C 1
ATOM 639 O O . LYS A 1 82 ? 9.794 -7.344 -1.226 1.00 88.88 82 LYS A O 1
ATOM 644 N N . ILE A 1 83 ? 10.744 -6.413 -3.043 1.00 88.62 83 ILE A N 1
ATOM 645 C CA . ILE A 1 83 ? 10.981 -5.098 -2.435 1.00 88.62 83 ILE A CA 1
ATOM 646 C C . ILE A 1 83 ? 9.639 -4.431 -2.117 1.00 88.62 83 ILE A C 1
ATOM 648 O O . ILE A 1 83 ? 9.435 -4.013 -0.980 1.00 88.62 83 ILE A O 1
ATOM 652 N N . VAL A 1 84 ? 8.703 -4.397 -3.070 1.00 88.81 84 VAL A N 1
ATOM 653 C CA . VAL A 1 84 ? 7.358 -3.825 -2.872 1.00 88.81 84 VAL A CA 1
ATOM 654 C C . VAL A 1 84 ? 6.658 -4.472 -1.672 1.00 88.81 84 VAL A C 1
ATOM 656 O O . VAL A 1 84 ? 6.209 -3.776 -0.761 1.00 88.81 84 VAL A O 1
ATOM 659 N N . MET A 1 85 ? 6.635 -5.807 -1.627 1.00 86.75 85 MET A N 1
ATOM 660 C CA . MET A 1 85 ? 6.051 -6.564 -0.516 1.00 86.75 85 MET A CA 1
ATOM 661 C C . MET A 1 85 ? 6.781 -6.286 0.805 1.00 86.75 85 MET A C 1
ATOM 663 O O . MET A 1 85 ? 6.140 -6.005 1.816 1.00 86.75 85 MET A O 1
ATOM 667 N N . GLY A 1 86 ? 8.116 -6.292 0.795 1.00 89.69 86 GLY A N 1
ATOM 668 C CA . GLY A 1 86 ? 8.945 -6.037 1.973 1.00 89.69 86 GLY A CA 1
ATOM 669 C C . GLY A 1 86 ? 8.715 -4.658 2.592 1.00 89.69 86 GLY A C 1
ATOM 670 O O . GLY A 1 86 ? 8.646 -4.552 3.813 1.00 89.69 86 GLY A O 1
ATOM 671 N N . TRP A 1 87 ? 8.532 -3.620 1.770 1.00 88.56 87 TRP A N 1
ATOM 672 C CA . TRP A 1 87 ? 8.234 -2.262 2.244 1.00 88.56 87 TRP A CA 1
ATOM 673 C C . TRP A 1 87 ? 6.778 -2.070 2.682 1.00 88.56 87 TRP A C 1
ATOM 675 O O . TRP A 1 87 ? 6.522 -1.237 3.548 1.00 88.56 87 TRP A O 1
ATOM 685 N N . SER A 1 88 ? 5.829 -2.843 2.146 1.00 85.50 88 SER A N 1
ATOM 686 C CA . SER A 1 88 ? 4.420 -2.763 2.567 1.00 85.50 88 SER A CA 1
ATOM 687 C C . SER A 1 88 ? 4.132 -3.411 3.930 1.00 85.50 88 SER A C 1
ATOM 689 O O . SER A 1 88 ? 3.227 -2.972 4.635 1.00 8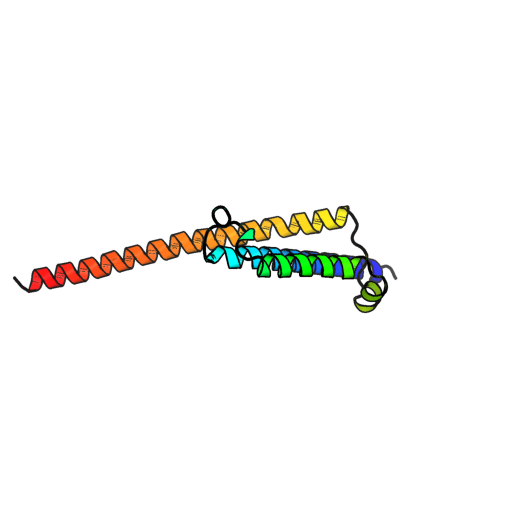5.50 88 SER A O 1
ATOM 691 N N . ILE A 1 89 ? 4.908 -4.423 4.342 1.00 85.75 89 ILE A N 1
ATOM 692 C CA . ILE A 1 89 ? 4.663 -5.176 5.588 1.00 85.75 89 ILE A CA 1
ATOM 693 C C . ILE A 1 89 ? 4.739 -4.299 6.854 1.00 85.75 89 ILE A C 1
ATOM 695 O O . ILE A 1 89 ? 3.819 -4.376 7.671 1.00 85.75 89 ILE A O 1
ATOM 699 N N . PRO A 1 90 ? 5.778 -3.459 7.058 1.00 87.06 90 PRO A N 1
ATOM 700 C CA . PRO A 1 90 ? 5.868 -2.602 8.241 1.00 87.06 90 PRO A CA 1
ATOM 701 C C . PRO A 1 90 ? 4.680 -1.654 8.392 1.00 87.06 90 PRO A C 1
ATOM 703 O O . PRO A 1 90 ? 4.289 -1.341 9.511 1.00 87.06 90 PRO A O 1
ATOM 706 N N . ILE A 1 91 ? 4.101 -1.220 7.274 1.00 85.44 91 ILE A N 1
ATOM 707 C CA . ILE A 1 91 ? 3.006 -0.250 7.244 1.00 85.44 91 ILE A CA 1
ATOM 708 C C . ILE A 1 91 ? 1.738 -0.877 7.828 1.00 85.44 91 ILE A C 1
ATOM 710 O O . ILE A 1 91 ? 1.156 -0.303 8.740 1.00 85.44 91 ILE A O 1
ATOM 714 N N . ILE A 1 92 ? 1.424 -2.124 7.449 1.00 81.88 92 ILE A N 1
ATOM 715 C CA . ILE A 1 92 ? 0.344 -2.912 8.073 1.00 81.88 92 ILE A CA 1
ATOM 716 C C . ILE A 1 92 ? 0.548 -3.010 9.590 1.00 81.88 92 ILE A C 1
ATOM 718 O O . ILE A 1 92 ? -0.391 -2.835 10.362 1.00 81.88 92 ILE A O 1
ATOM 722 N N . GLY A 1 93 ? 1.782 -3.293 10.020 1.00 82.50 93 GLY A N 1
ATOM 723 C CA . GLY A 1 93 ? 2.115 -3.405 11.438 1.00 82.50 93 GLY A CA 1
ATOM 724 C C . GLY A 1 93 ? 1.885 -2.098 12.199 1.00 82.50 93 GLY A C 1
ATOM 725 O O . GLY A 1 93 ? 1.299 -2.118 13.278 1.00 82.50 93 GLY A O 1
ATOM 726 N N . ILE A 1 94 ? 2.307 -0.967 11.630 1.00 84.38 94 ILE A N 1
ATOM 727 C CA . ILE A 1 94 ? 2.098 0.362 12.220 1.00 84.38 94 ILE A CA 1
ATOM 728 C C . ILE A 1 94 ? 0.602 0.679 12.315 1.00 84.38 94 ILE A C 1
ATOM 730 O O . ILE A 1 94 ? 0.145 1.097 13.380 1.00 84.38 94 ILE A O 1
ATOM 734 N N . ASP A 1 95 ? -0.162 0.438 11.249 1.00 81.06 95 ASP A N 1
ATOM 735 C CA . ASP A 1 95 ? -1.595 0.742 11.218 1.00 81.06 95 ASP A CA 1
ATOM 736 C C . ASP A 1 95 ? -2.392 -0.129 12.209 1.00 81.06 95 ASP A C 1
ATOM 738 O O . ASP A 1 95 ? -3.320 0.351 12.863 1.00 81.06 95 ASP A O 1
ATOM 742 N N . GLU A 1 96 ? -2.020 -1.401 12.385 1.00 78.56 96 GLU A N 1
ATOM 743 C CA . GLU A 1 96 ? -2.648 -2.283 13.380 1.00 78.56 96 GLU A CA 1
ATOM 744 C C . GLU A 1 96 ? -2.285 -1.871 14.817 1.00 78.56 96 GLU A C 1
ATOM 746 O O . GLU A 1 96 ? -3.148 -1.868 15.698 1.00 78.56 96 GLU A O 1
ATOM 751 N N . VAL A 1 97 ? -1.033 -1.462 15.064 1.00 82.25 97 VAL A N 1
ATOM 752 C CA . VAL A 1 97 ? -0.594 -0.963 16.379 1.00 82.25 97 VAL A CA 1
ATOM 753 C C . VAL A 1 97 ? -1.317 0.332 16.744 1.00 82.25 97 VAL A C 1
ATOM 755 O O . VAL A 1 97 ? -1.803 0.448 17.867 1.00 82.25 97 VAL A O 1
ATOM 758 N N . LEU A 1 98 ? -1.442 1.284 15.814 1.00 78.94 98 LEU A N 1
ATOM 759 C CA . LEU A 1 98 ? -2.206 2.524 16.016 1.00 78.94 98 LEU A CA 1
ATOM 760 C C . LEU A 1 98 ? -3.652 2.234 16.418 1.00 78.94 98 LEU A C 1
ATOM 762 O O . LEU A 1 98 ? -4.167 2.825 17.364 1.00 78.94 98 LEU A O 1
ATOM 766 N N . LYS A 1 99 ? -4.281 1.276 15.744 1.00 72.56 99 LYS A N 1
ATOM 767 C CA . LYS A 1 99 ? -5.654 0.852 16.018 1.00 72.56 99 LYS A CA 1
ATOM 768 C C . LYS A 1 99 ? -5.800 0.107 17.347 1.00 72.56 99 LYS A C 1
ATOM 770 O O . LYS A 1 99 ? -6.824 0.223 18.023 1.00 72.56 99 LYS A O 1
ATOM 775 N N . TRP A 1 100 ? -4.794 -0.676 17.734 1.00 74.12 100 TRP A N 1
ATOM 776 C CA . TRP A 1 100 ? -4.752 -1.319 19.047 1.00 74.12 100 TRP A CA 1
ATOM 777 C C . TRP A 1 100 ? -4.623 -0.279 20.165 1.00 74.12 100 TRP A C 1
ATOM 779 O O . TRP A 1 100 ? -5.406 -0.300 21.113 1.00 74.12 100 TRP A O 1
ATOM 789 N N . VAL A 1 101 ? -3.721 0.689 19.994 1.00 81.56 101 VAL A N 1
ATOM 790 C CA . VAL A 1 101 ? -3.568 1.845 20.884 1.00 81.56 101 VAL A CA 1
ATOM 791 C C . VAL A 1 101 ? -4.878 2.632 20.970 1.00 81.56 101 VAL A C 1
ATOM 793 O O . VAL A 1 101 ? -5.346 2.904 22.069 1.00 81.56 101 VAL A O 1
ATOM 796 N N . GLU A 1 102 ? -5.528 2.946 19.850 1.00 76.00 102 GLU A N 1
ATOM 797 C CA . GLU A 1 102 ? -6.807 3.665 19.856 1.00 76.00 102 GLU A CA 1
ATOM 798 C C . GLU A 1 102 ? -7.863 2.947 20.704 1.00 76.00 102 GLU A C 1
ATOM 800 O O . GLU A 1 102 ? -8.509 3.592 21.528 1.00 76.00 102 GLU A O 1
ATOM 805 N N . ARG A 1 103 ? -7.986 1.617 20.594 1.00 69.81 103 ARG A N 1
ATOM 806 C CA . ARG A 1 103 ? -8.909 0.828 21.428 1.00 69.81 103 ARG A CA 1
ATOM 807 C C . ARG A 1 103 ? -8.598 0.921 22.920 1.00 69.81 103 ARG A C 1
ATOM 809 O O . ARG A 1 103 ? -9.516 1.160 23.703 1.00 69.81 103 ARG A O 1
ATOM 816 N N . GLU A 1 104 ? -7.338 0.761 23.310 1.00 72.69 104 GLU A N 1
ATOM 817 C CA . GLU A 1 104 ? -6.925 0.837 24.718 1.00 72.69 104 GLU A CA 1
ATOM 818 C C . GLU A 1 104 ? -7.154 2.249 25.292 1.00 72.69 104 GLU A C 1
ATOM 820 O O . GLU A 1 104 ? -7.712 2.407 26.380 1.00 72.69 104 GLU A O 1
ATOM 825 N N . TYR A 1 105 ? -6.813 3.301 24.538 1.00 68.56 105 TYR A N 1
ATOM 826 C CA . TYR A 1 105 ? -6.979 4.689 24.982 1.00 68.56 105 TYR A CA 1
ATOM 827 C C . TYR A 1 105 ? -8.448 5.153 24.991 1.00 68.56 105 TYR A C 1
ATOM 829 O O . TYR A 1 105 ? -8.842 5.888 25.902 1.00 68.56 105 TYR A O 1
ATOM 837 N N . PHE A 1 106 ? -9.285 4.731 24.032 1.00 62.44 106 PHE A N 1
ATOM 838 C CA . PHE A 1 106 ? -10.722 5.051 24.046 1.00 62.44 106 PHE A CA 1
ATOM 839 C C . PHE A 1 106 ? -11.455 4.337 25.187 1.00 62.44 106 PHE A C 1
ATOM 841 O O . PHE A 1 106 ? -12.282 4.961 25.857 1.00 62.44 106 PHE A O 1
ATOM 848 N N . MET A 1 107 ? -11.133 3.065 25.452 1.00 59.06 107 MET A N 1
ATOM 849 C CA . MET A 1 107 ? -11.715 2.317 26.575 1.00 59.06 107 MET A CA 1
ATOM 850 C C . MET A 1 107 ? -11.285 2.903 27.925 1.00 59.06 107 MET A C 1
ATOM 852 O O . MET A 1 107 ? -12.131 3.103 28.798 1.00 59.06 107 MET A O 1
ATOM 856 N N . ALA A 1 108 ? -10.016 3.305 28.070 1.00 58.31 108 ALA A N 1
ATOM 857 C CA . ALA A 1 108 ? -9.531 3.976 29.277 1.00 58.31 108 ALA A CA 1
ATOM 858 C C . ALA A 1 108 ? -10.272 5.297 29.560 1.00 58.31 108 ALA A C 1
ATOM 860 O O . ALA A 1 108 ? -10.602 5.603 30.708 1.00 58.31 108 ALA A O 1
ATOM 861 N N . LYS A 1 109 ? -10.587 6.079 28.518 1.00 55.22 109 LYS A N 1
ATOM 862 C CA . LYS A 1 109 ? -11.343 7.332 28.668 1.00 55.22 109 LYS A CA 1
ATOM 863 C C . LYS A 1 109 ? -12.827 7.090 28.984 1.00 55.22 109 LYS A C 1
ATOM 865 O O . LYS A 1 109 ? -13.424 7.872 29.724 1.00 55.22 109 LYS A O 1
ATOM 870 N N . ALA A 1 110 ? -13.413 6.014 28.454 1.00 58.34 110 ALA A N 1
ATOM 871 C CA . ALA A 1 110 ? -14.796 5.625 28.730 1.00 58.34 110 ALA A CA 1
ATOM 872 C C . ALA A 1 110 ? -15.003 5.177 30.188 1.00 58.34 110 ALA A C 1
ATOM 874 O O . ALA A 1 110 ? -16.025 5.514 30.789 1.00 58.34 110 ALA A O 1
ATOM 875 N N . ASP A 1 111 ? -14.031 4.477 30.778 1.00 58.41 111 ASP A N 1
ATOM 876 C CA . ASP A 1 111 ? -14.097 4.096 32.194 1.00 58.41 111 ASP A CA 1
ATOM 877 C C . ASP A 1 111 ? -13.858 5.286 33.136 1.00 58.41 111 ASP A C 1
ATOM 879 O O . ASP A 1 111 ? -14.561 5.410 34.139 1.00 58.41 111 ASP A O 1
ATOM 883 N N . LEU A 1 112 ? -12.969 6.227 32.791 1.00 60.41 112 LEU A N 1
ATOM 884 C CA . LEU A 1 112 ? -12.796 7.478 33.549 1.00 60.41 112 LEU A CA 1
ATOM 885 C C . LEU A 1 112 ? -14.086 8.315 33.602 1.00 60.41 112 LEU A C 1
ATOM 887 O O . LEU A 1 112 ? -14.495 8.738 34.683 1.00 60.41 112 LEU A O 1
ATOM 891 N N . GLY A 1 113 ? -14.778 8.479 32.469 1.00 59.16 113 GLY A N 1
ATOM 892 C CA . GLY A 1 113 ? -16.063 9.188 32.430 1.00 59.16 113 GLY A CA 1
ATOM 893 C C . GLY A 1 113 ? -17.171 8.479 33.221 1.00 59.16 113 GLY A C 1
ATOM 894 O O . GLY A 1 113 ? -18.026 9.134 33.821 1.00 59.16 113 GLY A O 1
ATOM 895 N N . ARG A 1 114 ? -17.145 7.140 33.289 1.00 62.03 114 ARG A N 1
ATOM 896 C CA . ARG A 1 114 ? -18.081 6.363 34.115 1.00 62.03 114 ARG A CA 1
ATOM 897 C C . ARG A 1 114 ? -17.816 6.560 35.608 1.00 62.03 114 ARG A C 1
ATOM 899 O O . ARG A 1 114 ? -18.774 6.697 36.359 1.00 62.03 114 ARG A O 1
ATOM 906 N N . VAL A 1 115 ? -16.554 6.627 36.037 1.00 61.12 115 VAL A N 1
ATOM 907 C CA . VAL A 1 115 ? -16.197 6.906 37.440 1.00 61.12 115 VAL A CA 1
ATOM 908 C C . VAL A 1 115 ? -16.566 8.339 37.837 1.00 61.12 115 VAL A C 1
ATOM 910 O O . VAL A 1 115 ? -17.126 8.522 38.914 1.00 61.12 115 VAL A O 1
ATOM 913 N N . GLU A 1 116 ? -16.341 9.340 36.979 1.00 61.75 116 GLU A N 1
ATOM 914 C CA . GLU A 1 116 ? -16.794 10.719 37.242 1.00 61.75 116 GLU A CA 1
ATOM 915 C C . GLU A 1 116 ? -18.324 10.827 37.326 1.00 61.75 116 GLU A C 1
ATOM 917 O O . GLU A 1 116 ? -18.840 11.495 38.221 1.00 61.75 116 GLU A O 1
ATOM 922 N N . THR A 1 117 ? -19.062 10.133 36.452 1.00 60.66 117 THR A N 1
ATOM 923 C CA . THR A 1 117 ? -20.538 10.133 36.486 1.00 60.66 117 THR A CA 1
ATOM 924 C C . THR A 1 117 ? -21.065 9.432 37.744 1.00 60.66 117 THR A C 1
ATOM 926 O O . THR A 1 117 ? -21.905 9.987 38.445 1.00 60.66 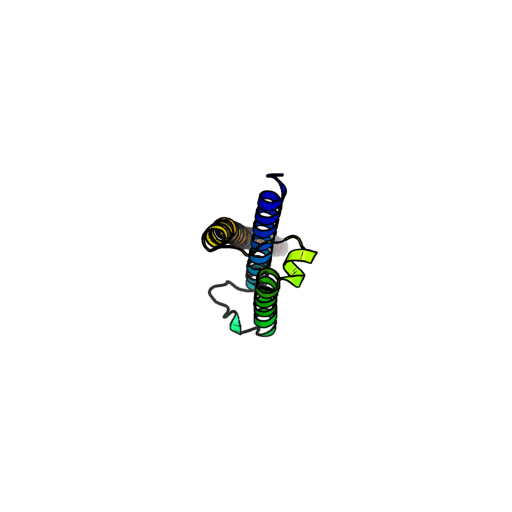117 THR A O 1
ATOM 929 N N . LEU A 1 118 ? -20.509 8.266 38.101 1.00 66.31 118 LEU A N 1
ATOM 930 C CA . LEU A 1 118 ? -20.862 7.549 39.334 1.00 66.31 118 LEU A CA 1
ATOM 931 C C . LEU A 1 118 ? -20.496 8.344 40.598 1.00 66.31 118 LEU A C 1
ATOM 933 O O . LEU A 1 118 ? -21.224 8.288 41.587 1.00 66.31 118 LEU A O 1
ATOM 937 N N . ALA A 1 119 ? -19.396 9.101 40.579 1.00 65.12 119 ALA A N 1
ATOM 938 C CA . ALA A 1 119 ? -19.032 9.997 41.673 1.00 65.12 119 ALA A CA 1
ATOM 939 C C . ALA A 1 119 ? -20.012 11.178 41.793 1.00 65.12 119 ALA A C 1
ATOM 941 O O . ALA A 1 119 ? -20.387 11.546 42.906 1.00 65.12 119 ALA A O 1
ATOM 942 N N . CYS A 1 120 ? -20.465 11.744 40.671 1.00 60.44 120 CYS A N 1
ATOM 943 C CA . CYS A 1 120 ? -21.459 12.819 40.658 1.00 60.44 120 CYS A CA 1
ATOM 944 C C . CYS A 1 120 ? -22.830 12.337 41.179 1.00 60.44 120 CYS A C 1
ATOM 946 O O . CYS A 1 120 ? -23.436 13.006 42.020 1.00 60.44 120 CYS A O 1
ATOM 948 N N . ASP A 1 121 ? -23.263 11.135 40.782 1.00 65.69 121 ASP A N 1
ATOM 949 C CA . ASP A 1 121 ? -24.501 10.503 41.267 1.00 65.69 121 ASP A CA 1
ATOM 950 C C . ASP A 1 121 ? -24.426 10.146 42.765 1.00 65.69 121 ASP A C 1
ATOM 952 O O . ASP A 1 121 ? -25.371 10.394 43.522 1.00 65.69 121 ASP A O 1
ATOM 956 N N . ALA A 1 122 ? -23.287 9.626 43.236 1.00 65.62 122 ALA A N 1
ATOM 957 C CA . ALA A 1 122 ? -23.080 9.324 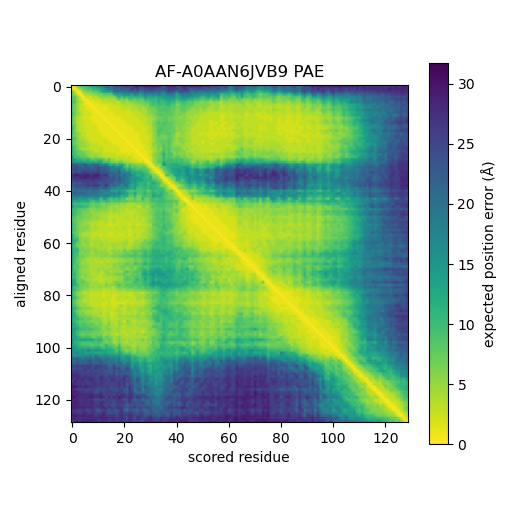44.654 1.00 65.62 122 ALA A CA 1
ATOM 958 C C . ALA A 1 122 ? -23.126 10.591 45.528 1.00 65.62 1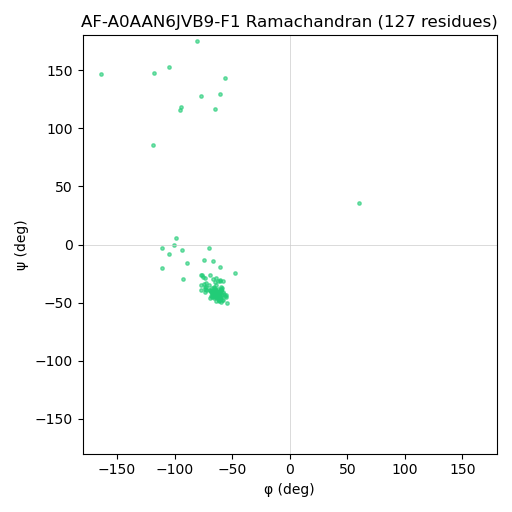22 ALA A C 1
ATOM 960 O O . ALA A 1 122 ? -23.737 10.577 46.597 1.00 65.62 122 ALA A O 1
ATOM 961 N N . VAL A 1 123 ? -22.542 11.702 45.063 1.00 62.22 123 VAL A N 1
ATOM 962 C CA . VAL A 1 123 ? -22.595 12.997 45.764 1.00 62.22 123 VAL A CA 1
ATOM 963 C C . VAL A 1 123 ? -24.016 13.564 45.785 1.00 62.22 123 VAL A C 1
ATOM 965 O O . VAL A 1 123 ? -24.445 14.057 46.826 1.00 62.22 123 VAL A O 1
ATOM 968 N N . SER A 1 124 ? -24.778 13.453 44.691 1.00 59.72 124 SER A N 1
ATOM 969 C CA . SER A 1 124 ? -26.177 13.906 44.665 1.00 59.72 124 SER A CA 1
ATOM 970 C C . SER A 1 124 ? -27.088 13.079 45.580 1.00 59.72 124 SER A C 1
ATOM 972 O O . SER A 1 124 ? -28.065 13.615 46.095 1.00 59.72 124 SER A O 1
ATOM 974 N N . THR A 1 125 ? -26.777 11.798 45.801 1.00 62.78 125 THR A N 1
ATOM 975 C CA . THR A 1 125 ? -27.540 10.923 46.711 1.00 62.78 125 THR A CA 1
ATOM 976 C C . THR A 1 125 ? -27.213 11.217 48.184 1.00 62.78 125 THR A C 1
ATOM 978 O O . THR A 1 125 ? -28.102 11.198 49.025 1.00 62.78 125 THR A O 1
ATOM 981 N N . LEU A 1 126 ? -25.961 11.581 48.491 1.00 60.34 126 LEU A N 1
ATOM 982 C CA . LEU A 1 126 ? -25.496 11.980 49.832 1.00 60.34 126 LEU A CA 1
ATOM 983 C C . LEU A 1 126 ? -25.949 13.383 50.281 1.00 60.34 126 LEU A C 1
ATOM 985 O O . LEU A 1 126 ? -25.800 13.710 51.452 1.00 60.34 126 LEU A O 1
ATOM 989 N N . PHE A 1 127 ? -26.461 14.220 49.373 1.00 50.59 127 PHE A N 1
ATOM 990 C CA . PHE A 1 127 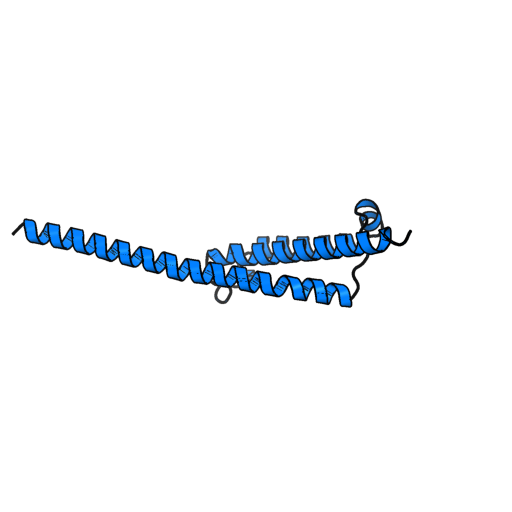? -26.922 15.588 49.671 1.00 50.59 127 PHE A CA 1
ATOM 991 C C . PHE A 1 127 ? -28.453 15.705 49.824 1.00 50.59 127 PHE A C 1
ATOM 993 O O . PHE A 1 127 ? -28.958 16.805 50.050 1.00 50.59 127 PHE A O 1
ATOM 1000 N N . VAL A 1 128 ? -29.191 14.598 49.662 1.00 53.25 128 VAL A N 1
ATOM 1001 C CA . VAL A 1 128 ? -30.668 14.543 49.729 1.00 53.25 128 VAL A CA 1
ATOM 1002 C C . VAL A 1 128 ? -31.183 13.792 50.976 1.00 53.25 128 VAL A C 1
ATOM 1004 O O . VAL A 1 128 ? -32.387 13.804 51.226 1.00 53.25 128 VAL A O 1
ATOM 1007 N N . GLU A 1 129 ? -30.301 13.228 51.808 1.00 45.72 129 GLU A N 1
ATOM 1008 C CA . GLU A 1 129 ? -30.620 12.744 53.170 1.00 45.72 129 GLU A CA 1
ATOM 1009 C C . GLU A 1 129 ? -30.095 13.681 54.266 1.00 45.72 129 GLU A C 1
ATOM 1011 O O . GLU A 1 129 ? -28.956 14.185 54.134 1.00 45.72 129 GLU A O 1
#

Foldseek 3Di:
DPPLVVVQAVVLLVVLLVLLLVLLVLLVVVCLVPHPVPDDPVVDVVNVCVSVVSVVVSVVCQPPVVNCVVSVHHRDDPVSVVVSVVVNVVSNVVSVVVSVVVVVVVVVVVVVVVVVVVVVVVVVVVVVD

pLDDT: mean 75.62, std 13.71, range [44.91, 91.88]

Secondary structure (DSSP, 8-state):
--SHHHHHHHHHHHHHHHHHHHHHHHHHHHTTSS-TTTS-GGG-HHHHHHHHHHHHHHHHHHH-HHHHHHHT-----HHHHHHHHHHHHHHHHHHHHHHHHHHHHHHHHHHHHHHHHHHHHHHHHHT--

Radius of gyration: 23.94 Å; Cα contacts (8 Å, |Δi|>4): 51; chains: 1; bounding box: 53×28×78 Å

Nearest PDB structures (foldseek):
  7yah-assembly1_A  TM=8.743E-01  e=2.846E-03  Homo sapiens
  7yaj-assembly1_A  TM=8.224E-01  e=2.245E-03  Homo sapiens
  8iwt-assembly1_A  TM=8.378E-01  e=3.830E-03  Homo sapiens
  7yam-assembly1_A  TM=8.804E-01  e=6.932E-03  Homo sapiens
  8wa5-assembly1_A  TM=8.419E-01  e=6.611E-02  Sus scrofa